Protein AF-A0A222FKK0-F1 (afdb_monomer)

Nearest PDB structures (foldseek):
  8cit-assembly3_C  TM=4.471E-01  e=4.578E+00  Homo sapiens
  5o2l-assembly1_A  TM=4.591E-01  e=3.179E+00  Sus scrofa
  4r7r-assembly1_A  TM=3.964E-01  e=4.054E+00  Clostridium perfringens ATCC 13124
  4dbq-assembly1_A  TM=4.309E-01  e=4.865E+00  Sus scrofa
  4v6s-assembly1_A7  TM=4.400E-01  e=6.204E+00  Escherichia coli

Organism: NCBI:txid1249553

Structure (mmCIF, N/CA/C/O backbone):
data_AF-A0A222FKK0-F1
#
_entry.id   AF-A0A222FKK0-F1
#
loop_
_atom_site.group_PDB
_atom_site.id
_atom_site.type_symbol
_atom_site.label_atom_id
_atom_site.label_alt_id
_atom_site.label_comp_id
_atom_site.label_asym_id
_atom_site.label_entity_id
_atom_site.label_seq_id
_atom_site.pdbx_PDB_ins_code
_atom_site.Cartn_x
_atom_site.Cartn_y
_atom_site.Cartn_z
_atom_site.occupancy
_atom_site.B_iso_or_equiv
_atom_site.auth_seq_id
_atom_site.auth_comp_id
_atom_site.auth_asym_id
_atom_site.auth_atom_id
_atom_site.pdbx_PDB_model_num
ATOM 1 N N . MET A 1 1 ? 21.912 14.458 -66.010 1.00 54.28 1 MET A N 1
ATOM 2 C CA . MET A 1 1 ? 22.369 14.590 -64.604 1.00 54.28 1 MET A CA 1
ATOM 3 C C . MET A 1 1 ? 21.255 14.393 -63.569 1.00 54.28 1 MET A C 1
ATOM 5 O O . MET A 1 1 ? 21.477 13.627 -62.644 1.00 54.28 1 MET A O 1
ATOM 9 N N . LEU A 1 2 ? 20.056 14.968 -63.740 1.00 58.78 2 LEU A N 1
ATOM 10 C CA . LEU A 1 2 ? 18.930 14.908 -62.781 1.00 58.78 2 LEU A CA 1
ATOM 11 C C . LEU A 1 2 ? 18.517 13.490 -62.305 1.00 58.78 2 LEU A C 1
ATOM 13 O O . LEU A 1 2 ? 18.190 13.293 -61.139 1.00 58.78 2 LEU A O 1
ATOM 17 N N . ARG A 1 3 ? 18.605 12.477 -63.181 1.00 66.12 3 ARG A N 1
ATOM 18 C CA . ARG A 1 3 ? 18.224 11.081 -62.879 1.00 66.12 3 ARG A CA 1
ATOM 19 C C . ARG A 1 3 ? 19.095 10.409 -61.805 1.00 66.12 3 ARG A C 1
ATOM 21 O O . ARG A 1 3 ? 18.596 9.586 -61.049 1.00 66.12 3 ARG A O 1
ATOM 28 N N . HIS A 1 4 ? 20.376 10.771 -61.722 1.00 67.00 4 HIS A N 1
ATOM 29 C CA . HIS A 1 4 ? 21.308 10.186 -60.749 1.00 67.00 4 HIS A CA 1
ATOM 30 C C . HIS A 1 4 ? 21.121 10.797 -59.352 1.00 67.00 4 HIS A C 1
ATOM 32 O O . HIS A 1 4 ? 21.243 10.100 -58.352 1.00 67.00 4 HIS A O 1
ATOM 38 N N . TRP A 1 5 ? 20.725 12.070 -59.285 1.00 66.56 5 TRP A N 1
ATOM 39 C CA . TRP A 1 5 ? 20.422 12.759 -58.028 1.00 66.56 5 TRP A CA 1
ATOM 40 C C . TRP A 1 5 ? 19.165 12.211 -57.345 1.00 66.56 5 TRP A C 1
ATOM 42 O O . TRP A 1 5 ? 19.167 12.001 -56.134 1.00 66.56 5 TRP A O 1
ATOM 52 N N . LEU A 1 6 ? 18.123 11.899 -58.123 1.00 70.81 6 LEU A N 1
ATOM 53 C CA . LEU A 1 6 ? 16.903 11.271 -57.605 1.00 70.81 6 LEU A CA 1
ATOM 54 C C . LEU A 1 6 ? 17.165 9.859 -57.064 1.00 70.81 6 LEU A C 1
ATOM 56 O O . LEU A 1 6 ? 16.634 9.497 -56.017 1.00 70.81 6 LEU A O 1
ATOM 60 N N . ALA A 1 7 ? 18.027 9.086 -57.732 1.00 75.75 7 ALA A N 1
ATOM 61 C CA . ALA A 1 7 ? 18.423 7.761 -57.262 1.00 75.75 7 ALA A CA 1
ATOM 62 C C . ALA A 1 7 ? 19.200 7.830 -55.933 1.00 75.75 7 ALA A C 1
ATOM 64 O O . ALA A 1 7 ? 18.913 7.060 -55.020 1.00 75.75 7 ALA A O 1
ATOM 65 N N . CYS A 1 8 ? 20.122 8.789 -55.781 1.00 75.50 8 CYS A N 1
ATOM 66 C CA . CYS A 1 8 ? 20.851 8.991 -54.525 1.00 75.50 8 CYS A CA 1
ATOM 67 C C . CYS A 1 8 ? 19.936 9.435 -53.373 1.00 75.50 8 CYS A C 1
ATOM 69 O O . CYS A 1 8 ? 20.086 8.945 -52.255 1.00 75.50 8 CYS A O 1
ATOM 71 N N . LEU A 1 9 ? 18.968 10.319 -53.637 1.00 74.69 9 LEU A N 1
ATOM 72 C CA . LEU A 1 9 ? 17.990 10.757 -52.634 1.00 74.69 9 LEU A CA 1
ATOM 73 C C . LEU A 1 9 ? 17.074 9.613 -52.181 1.00 74.69 9 LEU A C 1
ATOM 75 O O . LEU A 1 9 ? 16.828 9.469 -50.985 1.00 74.69 9 LEU A O 1
ATOM 79 N N . LEU A 1 10 ? 16.621 8.766 -53.109 1.00 74.94 10 LEU A N 1
ATOM 80 C CA . LEU A 1 10 ? 15.817 7.583 -52.786 1.00 74.94 10 LEU A CA 1
ATOM 81 C C . LEU A 1 10 ? 16.606 6.556 -51.965 1.00 74.94 10 LEU A C 1
ATOM 83 O O . LEU A 1 10 ? 16.072 5.998 -51.005 1.00 74.94 10 LEU A O 1
ATOM 87 N N . LEU A 1 11 ? 17.885 6.348 -52.286 1.00 77.44 11 LEU A N 1
ATOM 88 C CA . LEU A 1 11 ? 18.757 5.459 -51.516 1.00 77.44 11 LEU A CA 1
ATOM 89 C C . LEU A 1 11 ? 19.001 5.991 -50.100 1.00 77.44 11 LEU A C 1
ATOM 91 O O . LEU A 1 11 ? 18.850 5.235 -49.141 1.00 77.44 11 LEU A O 1
ATOM 95 N N . LEU A 1 12 ? 19.274 7.289 -49.944 1.00 76.56 12 LEU A N 1
ATOM 96 C CA . LEU A 1 12 ? 19.401 7.924 -48.628 1.00 76.56 12 LEU A CA 1
ATOM 97 C C . LEU A 1 12 ? 18.109 7.818 -47.810 1.00 76.56 12 LEU A C 1
ATOM 99 O O . LEU A 1 12 ? 18.156 7.449 -46.638 1.00 76.56 12 LEU A O 1
ATOM 103 N N . PHE A 1 13 ? 16.954 8.066 -48.428 1.00 77.06 13 PHE A N 1
ATOM 104 C CA . PHE A 1 13 ? 15.659 7.953 -47.760 1.00 77.06 13 PHE A CA 1
ATOM 105 C C . PHE A 1 13 ? 15.373 6.516 -47.303 1.00 77.06 13 PHE A C 1
ATOM 107 O O . PHE A 1 13 ? 14.974 6.300 -46.160 1.00 77.06 13 PHE A O 1
ATOM 114 N N . SER A 1 14 ? 15.657 5.522 -48.153 1.00 70.81 14 SER A N 1
ATOM 115 C CA . SER A 1 14 ? 15.511 4.103 -47.804 1.00 70.81 14 SER A CA 1
ATOM 116 C C . SER A 1 14 ? 16.453 3.672 -46.673 1.00 70.81 14 SER A C 1
ATOM 118 O O . SER A 1 14 ? 16.031 2.958 -45.764 1.00 70.81 14 SER A O 1
ATOM 120 N N . ALA A 1 15 ? 17.696 4.164 -46.657 1.00 73.19 15 ALA A N 1
ATOM 121 C CA . ALA A 1 15 ? 18.661 3.878 -45.598 1.00 73.19 15 ALA A CA 1
ATOM 122 C C . ALA A 1 15 ? 18.229 4.472 -44.246 1.00 73.19 15 ALA A C 1
ATOM 124 O O . ALA A 1 15 ? 18.342 3.804 -43.218 1.00 73.19 15 ALA A O 1
ATOM 125 N N . VAL A 1 16 ? 17.673 5.690 -44.245 1.00 70.88 16 VAL A N 1
ATOM 126 C CA . VAL A 1 16 ? 17.113 6.330 -43.043 1.00 70.88 16 VAL A CA 1
ATOM 127 C C . VAL A 1 16 ? 15.883 5.572 -42.537 1.00 70.88 16 VAL A C 1
ATOM 129 O O . VAL A 1 16 ? 15.788 5.311 -41.340 1.00 70.88 16 VAL A O 1
ATOM 132 N N . LEU A 1 17 ? 14.985 5.146 -43.430 1.00 70.25 17 LEU A N 1
ATOM 133 C CA . LEU A 1 17 ? 13.803 4.349 -43.078 1.00 70.25 17 LEU A CA 1
ATOM 134 C C . LEU A 1 17 ? 14.173 2.996 -42.459 1.00 70.25 17 LEU A C 1
ATOM 136 O O . LEU A 1 17 ? 13.598 2.604 -41.446 1.00 70.25 17 LEU A O 1
ATOM 140 N N . VAL A 1 18 ? 15.168 2.303 -43.017 1.00 70.00 18 VAL A N 1
ATOM 141 C CA . VAL A 1 18 ? 15.660 1.023 -42.482 1.00 70.00 18 VAL A CA 1
ATOM 142 C C . VAL A 1 18 ? 16.373 1.216 -41.139 1.00 70.00 18 VAL A C 1
ATOM 144 O O . VAL A 1 18 ? 16.196 0.405 -40.228 1.00 70.00 18 VAL A O 1
ATOM 147 N N . ALA A 1 19 ? 17.143 2.297 -40.976 1.00 66.62 19 ALA A N 1
ATOM 148 C CA . ALA A 1 19 ? 17.777 2.637 -39.702 1.00 66.62 19 ALA A CA 1
ATOM 149 C C . ALA A 1 19 ? 16.742 2.949 -38.604 1.00 66.62 19 ALA A C 1
ATOM 151 O O . ALA A 1 19 ? 16.880 2.468 -37.479 1.00 66.62 19 ALA A O 1
ATOM 152 N N . TRP A 1 20 ? 15.668 3.668 -38.945 1.00 65.44 20 TRP A N 1
ATOM 153 C CA . TRP A 1 20 ? 14.533 3.926 -38.053 1.00 65.44 20 TRP A CA 1
ATOM 154 C C . TRP A 1 20 ? 13.762 2.649 -37.701 1.00 65.44 20 TRP A C 1
ATOM 156 O O . TRP A 1 20 ? 13.398 2.439 -36.542 1.00 65.44 20 TRP A O 1
ATOM 166 N N . TRP A 1 21 ? 13.572 1.744 -38.664 1.00 64.81 21 TRP A N 1
ATOM 167 C CA . TRP A 1 21 ? 12.874 0.476 -38.437 1.00 64.81 21 TRP A CA 1
ATOM 168 C C . TRP A 1 21 ? 13.630 -0.443 -37.470 1.00 64.81 21 TRP A C 1
ATOM 170 O O . TRP A 1 21 ? 13.007 -1.163 -36.696 1.00 64.81 21 TRP A O 1
ATOM 180 N N . LYS A 1 22 ? 14.967 -0.375 -37.425 1.00 63.84 22 LYS A N 1
ATOM 181 C CA . LYS A 1 22 ? 15.764 -1.113 -36.428 1.00 63.84 22 LYS A CA 1
ATOM 182 C C . LYS A 1 22 ? 15.617 -0.572 -35.000 1.00 63.84 22 LYS A C 1
ATOM 184 O O . LYS A 1 22 ? 15.834 -1.321 -34.053 1.00 63.84 22 LYS A O 1
ATOM 189 N N . GLN A 1 23 ? 15.229 0.693 -34.831 1.00 63.19 23 GLN A N 1
ATOM 190 C CA . GLN A 1 23 ? 15.058 1.336 -33.519 1.00 63.19 23 GLN A CA 1
ATOM 191 C C . GLN A 1 23 ? 13.617 1.250 -32.991 1.00 63.19 23 GLN A C 1
ATOM 193 O O . GLN A 1 23 ? 13.404 1.204 -31.778 1.00 63.19 23 GLN A O 1
ATOM 198 N N . ALA A 1 24 ? 12.629 1.151 -33.886 1.00 61.88 24 ALA A N 1
ATOM 199 C CA . ALA A 1 24 ? 11.220 0.954 -33.544 1.00 61.88 24 ALA A CA 1
ATOM 200 C C . ALA A 1 24 ? 10.938 -0.240 -32.594 1.00 61.88 24 ALA A C 1
ATOM 202 O O . ALA A 1 24 ? 10.203 -0.045 -31.622 1.00 61.88 24 ALA A O 1
ATOM 203 N N . PRO A 1 25 ? 11.521 -1.449 -32.773 1.00 62.91 25 PRO A N 1
ATOM 204 C CA . PRO A 1 25 ? 11.275 -2.567 -31.860 1.00 62.91 25 PRO 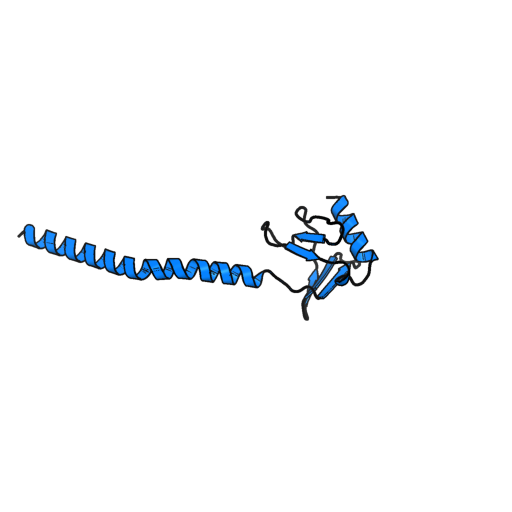A CA 1
ATOM 205 C C . PRO A 1 25 ? 11.911 -2.359 -30.480 1.00 62.91 25 PRO A C 1
ATOM 207 O O . PRO A 1 25 ? 11.396 -2.878 -29.495 1.00 62.91 25 PRO A O 1
ATOM 210 N N . VAL A 1 26 ? 12.988 -1.571 -30.375 1.00 63.12 26 VAL A N 1
ATOM 211 C CA . VAL A 1 26 ? 13.658 -1.295 -29.092 1.00 63.12 26 VAL A CA 1
ATOM 212 C C . VAL A 1 26 ? 12.789 -0.396 -28.212 1.00 63.12 26 VAL A C 1
ATOM 214 O O . VAL A 1 26 ? 12.626 -0.673 -27.026 1.00 63.12 26 VAL A O 1
ATOM 217 N N . LEU A 1 27 ? 12.162 0.634 -28.790 1.00 61.44 27 LEU A N 1
ATOM 218 C CA . LEU A 1 27 ? 11.222 1.501 -28.068 1.00 61.44 27 LEU A CA 1
ATOM 219 C C . LEU A 1 27 ? 9.923 0.765 -27.699 1.00 61.44 27 LEU A C 1
ATOM 221 O O . LEU A 1 27 ? 9.421 0.930 -26.586 1.00 61.44 27 LEU A O 1
ATOM 225 N N . LEU A 1 28 ? 9.419 -0.094 -28.593 1.00 64.38 28 LEU A N 1
ATOM 226 C CA . LEU A 1 28 ? 8.241 -0.9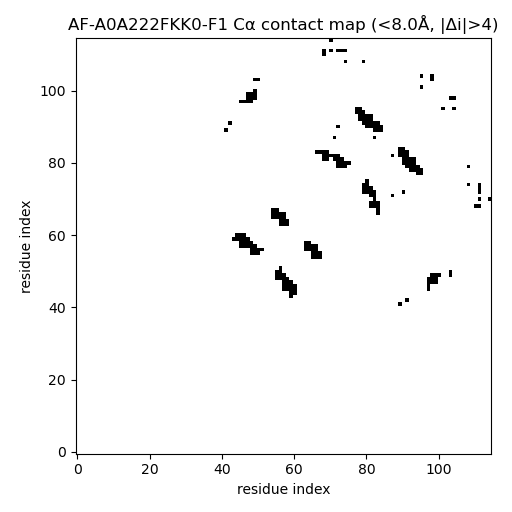32 -28.337 1.00 64.38 28 LEU A CA 1
ATOM 227 C C . LEU A 1 28 ? 8.472 -1.984 -27.243 1.00 64.38 28 LEU A C 1
ATOM 229 O O . LEU A 1 28 ? 7.531 -2.304 -26.526 1.00 64.38 28 LEU A O 1
ATOM 233 N N . LEU A 1 29 ? 9.698 -2.495 -27.082 1.00 64.12 29 LEU A N 1
ATOM 234 C CA . LEU A 1 29 ? 10.067 -3.421 -26.002 1.00 64.12 29 LEU A CA 1
ATOM 235 C C . LEU A 1 29 ? 10.440 -2.705 -24.697 1.00 64.12 29 LEU A C 1
ATOM 237 O O . LEU A 1 29 ? 10.217 -3.247 -23.617 1.00 64.12 29 LEU A O 1
ATOM 241 N N . ALA A 1 30 ? 10.956 -1.476 -24.760 1.00 66.50 30 ALA A N 1
ATOM 242 C CA . ALA A 1 30 ? 11.273 -0.697 -23.564 1.00 66.50 30 ALA A CA 1
ATOM 243 C C . ALA A 1 30 ? 10.010 -0.283 -22.789 1.00 66.50 30 ALA A C 1
ATOM 245 O O . ALA A 1 30 ? 10.005 -0.311 -21.558 1.00 66.50 30 ALA A O 1
ATOM 246 N N . LEU A 1 31 ? 8.922 0.052 -23.489 1.00 71.12 31 LEU A N 1
ATOM 247 C CA . LEU A 1 31 ? 7.659 0.466 -22.871 1.00 71.12 31 LEU A CA 1
ATOM 248 C C . LEU A 1 31 ? 7.050 -0.593 -21.920 1.00 71.12 31 LEU A C 1
ATOM 250 O O . LEU A 1 31 ? 6.772 -0.243 -20.770 1.00 71.12 31 LEU A O 1
ATOM 254 N N . PRO A 1 32 ? 6.864 -1.874 -22.313 1.00 71.94 32 PRO A N 1
ATOM 255 C CA . PRO A 1 32 ? 6.330 -2.898 -21.419 1.00 71.94 32 PRO A CA 1
ATOM 256 C C . PRO A 1 32 ? 7.282 -3.215 -20.264 1.00 71.94 32 PRO A C 1
ATOM 258 O O . PRO A 1 32 ? 6.809 -3.500 -19.170 1.00 71.94 32 PRO A O 1
ATOM 261 N N . VAL A 1 33 ? 8.602 -3.109 -20.457 1.00 72.62 33 VAL A N 1
ATOM 262 C CA . VAL A 1 33 ? 9.583 -3.311 -19.377 1.00 72.62 33 VAL A CA 1
ATOM 263 C C . VAL A 1 33 ? 9.494 -2.190 -18.343 1.00 72.62 33 VAL A C 1
ATOM 265 O O . VAL A 1 33 ? 9.454 -2.465 -17.146 1.00 72.62 33 VAL A O 1
ATOM 268 N N . VAL A 1 34 ? 9.392 -0.929 -18.772 1.00 74.31 34 VAL A N 1
ATOM 269 C CA . VAL A 1 34 ? 9.199 0.209 -17.859 1.00 74.31 34 VAL A CA 1
ATOM 270 C C . VAL A 1 34 ? 7.849 0.110 -17.145 1.00 74.31 34 VAL A C 1
ATOM 272 O O . VAL A 1 34 ? 7.796 0.282 -15.930 1.00 74.31 34 VAL A O 1
ATOM 275 N N . LEU A 1 35 ? 6.773 -0.243 -17.856 1.00 70.56 35 LEU A N 1
ATOM 276 C CA . LEU A 1 35 ? 5.455 -0.481 -17.255 1.00 70.56 35 LEU A CA 1
ATOM 277 C C . LEU A 1 35 ? 5.487 -1.622 -16.228 1.00 70.56 35 LEU A C 1
ATOM 279 O O . LEU A 1 35 ? 4.950 -1.460 -15.132 1.00 70.56 35 LEU A O 1
ATOM 283 N N . ALA A 1 36 ? 6.159 -2.733 -16.538 1.00 68.81 36 ALA A N 1
ATOM 284 C CA . ALA A 1 36 ? 6.329 -3.857 -15.622 1.00 68.81 36 ALA A CA 1
ATOM 285 C C . ALA A 1 36 ? 7.137 -3.457 -14.376 1.00 68.81 36 ALA A C 1
ATOM 287 O O . ALA A 1 36 ? 6.727 -3.759 -13.257 1.00 68.81 36 ALA A O 1
ATOM 288 N N . LEU A 1 37 ? 8.232 -2.708 -14.542 1.00 65.25 37 LEU A N 1
ATOM 289 C CA . LEU A 1 37 ? 9.040 -2.189 -13.431 1.00 65.25 37 LEU A CA 1
ATOM 290 C C . LEU A 1 37 ? 8.280 -1.167 -12.568 1.00 65.25 37 LEU A C 1
ATOM 292 O O . LEU A 1 37 ? 8.471 -1.112 -11.352 1.00 65.25 37 LEU A O 1
ATOM 296 N N . CYS A 1 38 ? 7.403 -0.362 -13.168 1.00 65.50 38 CYS A N 1
ATOM 297 C CA . CYS A 1 38 ? 6.516 0.538 -12.433 1.00 65.50 38 CYS A CA 1
ATOM 298 C C . CYS A 1 38 ? 5.445 -0.227 -11.639 1.00 65.50 38 CYS A C 1
ATOM 300 O O . CYS A 1 38 ? 5.094 0.202 -10.540 1.00 65.50 38 CYS A O 1
ATOM 302 N N . PHE A 1 39 ? 4.954 -1.356 -12.160 1.00 63.16 39 PHE A N 1
ATOM 303 C CA . PHE A 1 39 ? 3.961 -2.190 -11.480 1.00 63.16 39 PHE A CA 1
ATOM 304 C C . PHE A 1 39 ? 4.548 -2.974 -10.299 1.00 63.16 39 PHE A C 1
ATOM 306 O O . PHE A 1 39 ? 3.916 -3.051 -9.247 1.00 63.16 39 PHE A O 1
ATOM 313 N N . THR A 1 40 ? 5.771 -3.501 -10.420 1.00 59.50 40 THR A N 1
ATOM 314 C CA . THR A 1 40 ? 6.394 -4.308 -9.352 1.00 59.50 40 THR A CA 1
ATOM 315 C C . THR A 1 40 ? 6.802 -3.490 -8.128 1.00 59.50 40 THR A C 1
ATOM 317 O O . THR A 1 40 ? 6.834 -4.015 -7.020 1.00 59.50 40 THR A O 1
ATOM 320 N N . ARG A 1 41 ? 7.053 -2.184 -8.278 1.00 56.00 41 ARG A N 1
ATOM 321 C CA . ARG A 1 41 ? 7.412 -1.295 -7.155 1.00 56.00 41 ARG A CA 1
ATOM 322 C C . ARG A 1 41 ? 6.224 -0.826 -6.303 1.00 56.00 41 ARG A C 1
ATOM 324 O O . ARG A 1 41 ? 6.430 -0.101 -5.333 1.00 56.00 41 ARG A O 1
ATOM 331 N N . GLY A 1 42 ? 4.990 -1.189 -6.660 1.00 57.66 42 GLY A N 1
ATOM 332 C CA . GLY A 1 42 ? 3.781 -0.664 -6.016 1.00 57.66 42 GLY A CA 1
ATOM 333 C C . GLY A 1 42 ? 3.375 -1.353 -4.710 1.00 57.66 42 GLY A C 1
ATOM 334 O O . GLY A 1 42 ? 2.721 -0.729 -3.877 1.00 57.66 42 GLY A O 1
ATOM 335 N N . GLN A 1 43 ? 3.753 -2.614 -4.501 1.00 60.62 43 GLN A N 1
ATOM 336 C CA . GLN A 1 43 ? 3.295 -3.379 -3.340 1.00 60.62 43 GLN A CA 1
ATOM 337 C C . GLN A 1 43 ? 4.308 -3.289 -2.200 1.00 60.62 43 GLN A C 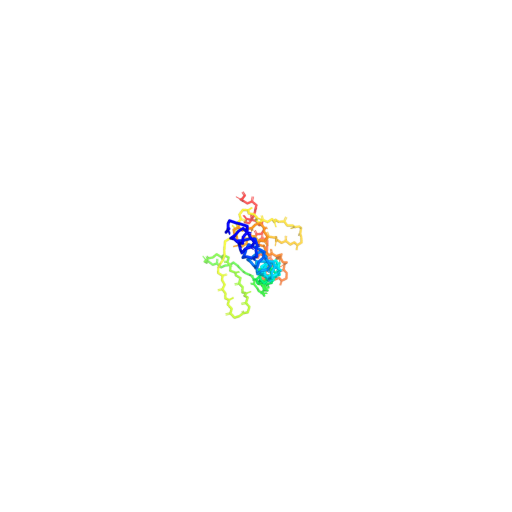1
ATOM 339 O O . GLN A 1 43 ? 5.204 -4.115 -2.062 1.00 60.62 43 GLN A O 1
ATOM 344 N N . LEU A 1 44 ? 4.163 -2.252 -1.375 1.00 69.44 44 LEU A N 1
ATOM 345 C CA . LEU A 1 44 ? 4.785 -2.241 -0.054 1.00 69.44 44 LEU A CA 1
ATOM 346 C C . LEU A 1 44 ? 4.107 -3.325 0.785 1.00 69.44 44 LEU A C 1
ATOM 348 O O . LEU A 1 44 ? 2.894 -3.270 0.990 1.00 69.44 44 LEU A O 1
ATOM 352 N N . ASN A 1 45 ? 4.881 -4.316 1.225 1.00 77.25 45 ASN A N 1
ATOM 353 C CA . ASN A 1 45 ? 4.387 -5.338 2.134 1.00 77.25 45 ASN A CA 1
ATOM 354 C C . ASN A 1 45 ? 4.243 -4.704 3.519 1.00 77.25 45 ASN A C 1
ATOM 356 O O . ASN A 1 45 ? 5.242 -4.359 4.148 1.00 77.25 45 ASN A O 1
ATOM 360 N N . ILE A 1 46 ? 3.004 -4.456 3.935 1.00 83.69 46 ILE A N 1
ATOM 361 C CA . ILE A 1 46 ? 2.733 -3.843 5.231 1.00 83.69 46 ILE A CA 1
ATOM 362 C C . ILE A 1 46 ? 2.700 -4.944 6.278 1.00 83.69 46 ILE A C 1
ATOM 364 O O . ILE A 1 46 ? 1.863 -5.846 6.213 1.00 83.69 46 ILE A O 1
ATOM 368 N N . GLU A 1 47 ? 3.614 -4.834 7.231 1.00 87.38 47 GLU A N 1
ATOM 369 C CA . GLU A 1 47 ? 3.768 -5.782 8.330 1.00 87.38 47 GLU A CA 1
ATOM 370 C C . GLU A 1 47 ? 2.838 -5.430 9.486 1.00 87.38 47 GLU A C 1
ATOM 372 O O . GLU A 1 47 ? 2.173 -6.309 10.029 1.00 87.38 47 GLU A O 1
ATOM 377 N N . SER A 1 48 ? 2.757 -4.143 9.837 1.00 88.44 48 SER A N 1
ATOM 378 C CA . SER A 1 48 ? 1.905 -3.674 10.926 1.00 88.44 48 SER A CA 1
ATOM 379 C C . SER A 1 48 ? 1.309 -2.290 10.656 1.00 88.44 48 SER A C 1
ATOM 381 O O . SER A 1 48 ? 1.897 -1.448 9.969 1.00 88.44 48 SER A O 1
ATOM 383 N N . LEU A 1 49 ? 0.113 -2.064 11.194 1.00 91.06 49 LEU A N 1
ATOM 384 C CA . LEU A 1 49 ? -0.617 -0.800 11.172 1.00 91.06 49 LEU A CA 1
ATOM 385 C C . LEU A 1 49 ? -1.147 -0.461 12.561 1.00 91.06 49 LEU A C 1
ATOM 387 O O . LEU A 1 49 ? -1.613 -1.341 13.288 1.00 91.06 49 LEU A O 1
ATOM 391 N N . GLY A 1 50 ? -1.157 0.832 12.870 1.00 91.00 50 GLY A N 1
ATOM 392 C CA . GLY A 1 50 ? -1.734 1.357 14.099 1.00 91.00 50 GLY A CA 1
ATOM 393 C C . GLY A 1 50 ? -2.133 2.824 13.974 1.00 91.00 50 GLY A C 1
ATOM 394 O O . GLY A 1 50 ? -1.842 3.497 12.976 1.00 91.00 50 GLY A O 1
ATOM 395 N N . CYS A 1 51 ? -2.815 3.314 15.004 1.00 89.44 51 CYS A N 1
ATOM 396 C CA . CYS A 1 51 ? -3.125 4.724 15.183 1.00 89.44 51 CYS A CA 1
ATOM 397 C C . CYS A 1 51 ? -2.521 5.199 16.506 1.00 89.44 51 CYS A C 1
ATOM 399 O O . CYS A 1 51 ? -2.751 4.595 17.549 1.00 89.44 51 CYS A O 1
ATOM 401 N N . ASP A 1 52 ? -1.761 6.289 16.480 1.00 89.00 52 ASP A N 1
ATOM 402 C CA . ASP A 1 52 ? -1.245 6.942 17.684 1.00 89.00 52 ASP A CA 1
ATOM 403 C C . ASP A 1 52 ? -1.722 8.405 17.760 1.00 89.00 52 ASP A C 1
ATOM 405 O O . ASP A 1 52 ? -2.550 8.857 16.964 1.00 89.00 52 ASP A O 1
ATOM 409 N N . GLN A 1 53 ? -1.201 9.172 18.723 1.00 87.56 53 GLN A N 1
ATOM 410 C CA . GLN A 1 53 ? -1.531 10.596 18.882 1.00 87.56 53 GLN A CA 1
ATOM 411 C C . GLN A 1 53 ? -1.123 11.462 17.675 1.00 87.56 53 GLN A C 1
ATOM 413 O O . GLN A 1 53 ? -1.607 12.584 17.536 1.00 87.56 53 GLN A O 1
ATOM 418 N N . ARG A 1 54 ? -0.229 10.974 16.807 1.00 85.44 54 ARG A N 1
ATOM 419 C CA . ARG A 1 54 ? 0.232 11.662 15.591 1.00 85.44 54 ARG A CA 1
ATOM 420 C C . ARG A 1 54 ? -0.597 11.272 14.365 1.00 85.44 54 ARG A C 1
ATOM 422 O O . ARG A 1 54 ? -0.465 11.911 13.320 1.00 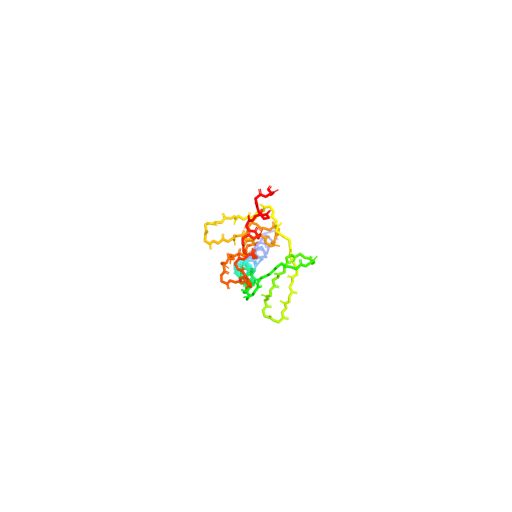85.44 54 ARG A O 1
ATOM 429 N N . GLY A 1 55 ? -1.461 10.268 14.494 1.00 88.69 55 GLY A N 1
ATOM 430 C CA . GLY A 1 55 ? -2.381 9.803 13.466 1.00 88.69 55 GLY A CA 1
ATOM 431 C C . GLY A 1 55 ? -2.097 8.368 13.035 1.00 88.69 55 GLY A C 1
ATOM 432 O O . GLY A 1 55 ? -1.623 7.537 13.807 1.00 88.69 55 GLY A O 1
ATOM 433 N N . TRP A 1 56 ? -2.425 8.064 11.782 1.00 91.38 56 TRP A N 1
ATOM 434 C CA . TRP A 1 56 ? -2.251 6.727 11.225 1.00 91.38 56 TRP A CA 1
ATOM 435 C C . TRP A 1 56 ? -0.813 6.492 10.782 1.00 91.38 56 TRP A C 1
ATOM 437 O O . TRP A 1 56 ? -0.208 7.337 10.114 1.00 91.38 56 TRP A O 1
ATOM 447 N N . TRP A 1 57 ? -0.286 5.314 11.098 1.00 92.12 57 TRP A N 1
ATOM 448 C CA . TRP A 1 57 ? 1.039 4.894 10.673 1.00 92.12 57 TRP A CA 1
ATOM 449 C C . TRP A 1 57 ? 1.043 3.433 10.215 1.00 92.12 57 TRP A C 1
ATOM 451 O O . TRP A 1 57 ? 0.202 2.623 10.606 1.00 92.12 57 TRP A O 1
ATOM 461 N N . CYS A 1 58 ? 1.980 3.109 9.329 1.00 90.94 58 CYS A N 1
ATOM 462 C CA . CYS A 1 58 ? 2.244 1.754 8.867 1.00 90.94 58 CYS A CA 1
ATOM 463 C C . CYS A 1 58 ? 3.741 1.446 8.917 1.00 90.94 58 CYS A C 1
ATOM 465 O O . CYS A 1 58 ? 4.580 2.324 8.687 1.00 90.94 58 CYS A O 1
ATOM 467 N N . GLN A 1 59 ? 4.063 0.190 9.200 1.00 90.50 59 GLN A N 1
ATOM 468 C CA . GLN A 1 59 ? 5.413 -0.352 9.165 1.00 90.50 59 GLN A CA 1
ATOM 469 C C . GLN A 1 59 ? 5.587 -1.246 7.936 1.00 90.50 59 GLN A C 1
ATOM 471 O O . GLN A 1 59 ? 4.744 -2.095 7.638 1.00 90.50 59 GLN A O 1
ATOM 476 N N . TYR A 1 60 ? 6.688 -1.043 7.220 1.00 87.06 60 TYR A N 1
ATOM 477 C CA . TYR A 1 60 ? 7.112 -1.871 6.095 1.00 87.06 60 TYR A CA 1
ATOM 478 C C . TYR A 1 60 ? 8.623 -2.110 6.223 1.00 87.06 60 TYR A C 1
ATOM 480 O O . TYR A 1 60 ? 9.424 -1.177 6.086 1.00 87.06 60 TYR A O 1
ATOM 488 N N . GLY A 1 61 ? 9.019 -3.346 6.537 1.00 85.88 61 GLY A N 1
ATOM 489 C CA . GLY A 1 61 ? 10.375 -3.654 6.988 1.00 85.88 61 GLY A CA 1
ATOM 490 C C . GLY A 1 61 ? 10.799 -2.767 8.164 1.00 85.88 61 GLY A C 1
ATOM 491 O O . GLY A 1 61 ? 10.035 -2.514 9.096 1.00 85.88 61 GLY A O 1
ATOM 492 N N . ASP A 1 62 ? 11.997 -2.191 8.068 1.00 86.44 62 ASP A N 1
ATOM 493 C CA . ASP A 1 62 ? 12.581 -1.349 9.125 1.00 86.44 62 ASP A CA 1
ATOM 494 C C . ASP A 1 62 ? 12.078 0.105 9.129 1.00 86.44 62 ASP A C 1
ATOM 496 O O . ASP A 1 62 ? 12.639 0.971 9.804 1.00 86.44 62 ASP A O 1
ATOM 500 N N . LYS A 1 63 ? 11.063 0.429 8.319 1.00 88.06 63 LYS A N 1
ATOM 501 C CA . LYS A 1 63 ? 10.589 1.805 8.150 1.00 88.06 63 LYS A CA 1
ATOM 502 C C . LYS A 1 63 ? 9.152 1.956 8.608 1.00 88.06 63 LYS A C 1
ATOM 504 O O . LYS A 1 63 ? 8.255 1.263 8.136 1.00 88.06 63 LYS A O 1
ATOM 509 N N . THR A 1 64 ? 8.930 2.985 9.414 1.00 90.56 64 THR A N 1
ATOM 510 C CA . THR A 1 64 ? 7.595 3.470 9.765 1.00 90.56 64 THR A CA 1
ATOM 511 C C . THR A 1 64 ? 7.263 4.699 8.931 1.00 90.56 64 THR A C 1
ATOM 513 O O . THR A 1 64 ? 8.083 5.609 8.779 1.00 90.56 64 THR A O 1
ATOM 516 N N . ARG A 1 65 ? 6.057 4.746 8.366 1.00 88.31 65 ARG A N 1
ATOM 517 C CA . ARG A 1 65 ? 5.524 5.928 7.682 1.00 88.31 65 ARG A CA 1
ATOM 518 C C . ARG A 1 65 ? 4.166 6.294 8.240 1.00 88.31 65 ARG A C 1
ATOM 520 O O . ARG A 1 65 ? 3.298 5.440 8.373 1.00 88.31 65 ARG A O 1
ATOM 527 N N . SER A 1 66 ? 3.971 7.583 8.488 1.00 89.19 66 SER A N 1
ATOM 528 C CA . SER A 1 66 ? 2.639 8.128 8.700 1.00 89.19 66 SER A CA 1
ATOM 529 C C . SER A 1 66 ? 1.892 8.220 7.371 1.00 89.19 66 SER A C 1
ATOM 531 O O . SER A 1 66 ? 2.481 8.452 6.309 1.00 89.19 66 SER A O 1
ATOM 533 N N . PHE A 1 67 ? 0.581 8.032 7.422 1.00 86.12 67 PHE A N 1
ATOM 534 C CA . PHE A 1 67 ? -0.298 8.238 6.283 1.00 86.12 67 PHE A CA 1
ATOM 535 C C . PHE A 1 67 ? -1.626 8.831 6.746 1.00 86.12 67 PHE A C 1
ATOM 537 O O . PHE A 1 67 ? -1.935 8.885 7.932 1.00 86.12 67 PHE A O 1
ATOM 54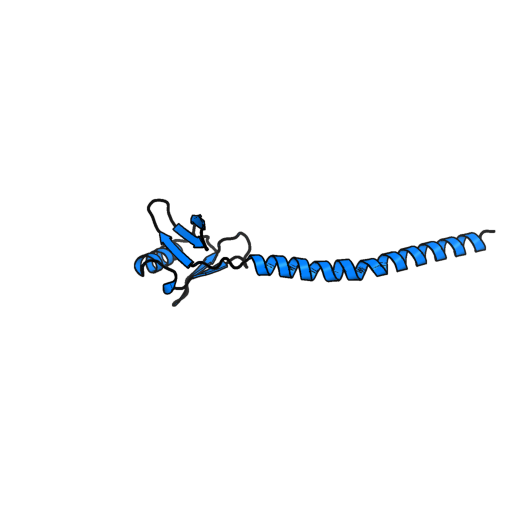4 N N . GLN A 1 68 ? -2.419 9.299 5.790 1.00 86.75 68 GLN A N 1
ATOM 545 C CA . GLN A 1 68 ? -3.783 9.747 6.040 1.00 86.75 68 GLN A CA 1
ATOM 546 C C . GLN A 1 68 ? -4.723 9.018 5.079 1.00 86.75 68 GLN A C 1
ATOM 548 O O . GLN A 1 68 ? -4.407 8.939 3.885 1.00 86.75 68 GLN A O 1
ATOM 553 N N . PRO A 1 69 ? -5.855 8.476 5.566 1.00 84.50 69 PRO A N 1
ATOM 554 C CA . PRO A 1 69 ? -6.862 7.870 4.707 1.00 84.50 69 PRO A CA 1
ATOM 555 C C . PRO A 1 69 ? -7.368 8.879 3.672 1.00 84.50 69 PRO A C 1
ATOM 557 O O . PRO A 1 69 ? -7.823 9.970 4.016 1.00 84.50 69 PRO A O 1
ATOM 560 N N . ARG A 1 70 ? -7.269 8.523 2.391 1.00 82.94 70 ARG A N 1
ATOM 561 C CA . ARG A 1 70 ? -7.770 9.342 1.277 1.00 82.94 70 ARG A CA 1
ATOM 562 C C . ARG A 1 70 ? -9.172 8.904 0.870 1.00 82.94 70 ARG A C 1
ATOM 564 O O . ARG A 1 70 ? -9.488 7.725 1.004 1.00 82.94 70 ARG A O 1
ATOM 571 N N . ALA A 1 71 ? -9.928 9.810 0.249 1.00 78.81 71 ALA A N 1
ATOM 572 C CA . ALA A 1 71 ? -11.310 9.584 -0.192 1.00 78.81 71 ALA A CA 1
ATOM 573 C C . ALA A 1 71 ? -11.509 8.374 -1.132 1.00 78.81 71 ALA A C 1
ATOM 575 O O . ALA A 1 71 ? -12.590 7.804 -1.175 1.00 78.81 71 ALA A O 1
ATOM 576 N N . GLY A 1 72 ? -10.485 7.932 -1.874 1.00 82.19 72 GLY A N 1
ATOM 577 C CA . GLY A 1 72 ? -10.578 6.711 -2.689 1.00 82.19 72 GLY A CA 1
ATOM 578 C C . GLY A 1 72 ? -10.422 5.405 -1.901 1.00 82.19 72 GLY A C 1
ATOM 579 O O . GLY A 1 72 ? -10.328 4.333 -2.504 1.00 82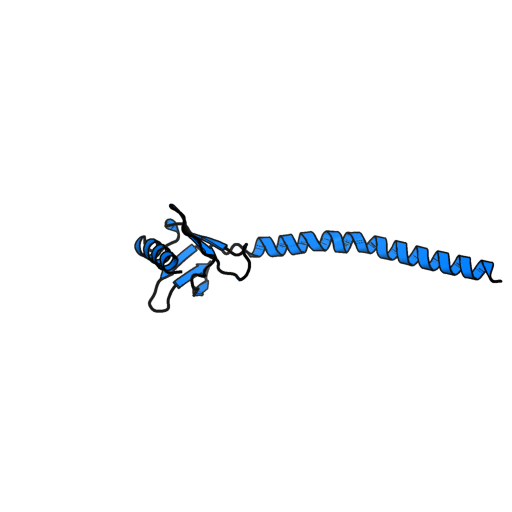.19 72 GLY A O 1
ATOM 580 N N . SER A 1 73 ? -10.349 5.476 -0.572 1.00 86.94 73 SER A N 1
ATOM 581 C CA . SER A 1 73 ? -10.292 4.306 0.299 1.00 86.94 73 SER A CA 1
ATOM 582 C C . SER A 1 73 ? -11.690 3.720 0.492 1.00 86.94 73 SER A C 1
ATOM 584 O O . SER A 1 73 ? -12.660 4.441 0.681 1.00 86.94 73 SER A O 1
ATOM 586 N N . VAL A 1 74 ? -11.805 2.395 0.450 1.00 88.25 74 VAL A N 1
ATOM 587 C CA . VAL A 1 74 ? -13.087 1.687 0.455 1.00 88.25 74 VAL A CA 1
ATOM 588 C C . VAL A 1 74 ? -13.113 0.649 1.565 1.00 88.25 74 VAL A C 1
ATOM 590 O O . VAL A 1 74 ? -12.214 -0.185 1.693 1.00 88.25 74 VAL A O 1
ATOM 593 N N . ARG A 1 75 ? -14.198 0.651 2.337 1.00 89.12 75 ARG A N 1
ATOM 594 C CA . ARG A 1 75 ? -14.492 -0.388 3.324 1.00 89.12 75 ARG A CA 1
ATOM 595 C C . ARG A 1 75 ? -15.067 -1.633 2.648 1.00 89.12 75 ARG A C 1
ATOM 597 O O . ARG A 1 75 ? -15.990 -1.548 1.839 1.00 89.12 75 ARG A O 1
ATOM 604 N N . ARG A 1 76 ? -14.591 -2.807 3.058 1.00 88.19 76 ARG A N 1
ATOM 605 C CA . ARG A 1 76 ? -15.214 -4.107 2.780 1.00 88.19 76 ARG A CA 1
ATOM 606 C C . ARG A 1 76 ? -15.576 -4.812 4.103 1.00 88.19 76 ARG A C 1
ATOM 608 O O . ARG A 1 76 ? -15.260 -4.298 5.188 1.00 88.19 76 ARG A O 1
ATOM 615 N N . PRO A 1 77 ? -16.345 -5.913 4.060 1.00 85.31 77 PRO A N 1
ATOM 616 C CA . PRO A 1 77 ? -16.736 -6.646 5.265 1.00 85.31 77 PRO A CA 1
ATOM 617 C C . PRO A 1 77 ? -15.531 -7.166 6.058 1.00 85.31 77 PRO A C 1
ATOM 619 O O . PRO A 1 77 ? -15.497 -7.008 7.276 1.00 85.31 77 PRO A O 1
ATOM 622 N N . ASP A 1 78 ? -14.544 -7.679 5.335 1.00 89.81 78 ASP A N 1
ATOM 623 C CA . ASP A 1 78 ? -13.375 -8.443 5.775 1.00 89.81 78 ASP A CA 1
ATOM 624 C C . ASP A 1 78 ? -12.040 -7.707 5.579 1.00 89.81 78 ASP A C 1
ATOM 626 O O . ASP A 1 78 ? -11.024 -8.116 6.130 1.00 89.81 78 ASP A O 1
ATOM 630 N N . MET A 1 79 ? -12.035 -6.608 4.822 1.00 90.69 79 MET A N 1
ATOM 631 C CA . MET A 1 79 ? -10.827 -5.841 4.516 1.00 90.69 79 MET A CA 1
ATOM 632 C C . MET A 1 79 ? -11.098 -4.340 4.375 1.00 90.69 79 MET A C 1
ATOM 634 O O . MET A 1 79 ? -12.239 -3.876 4.272 1.00 90.69 79 MET A O 1
ATOM 638 N N . VAL A 1 80 ? -10.022 -3.563 4.326 1.00 90.62 80 VAL A N 1
ATOM 639 C CA . VAL A 1 80 ? -10.027 -2.143 3.976 1.00 90.62 80 VAL A CA 1
ATOM 640 C C . VAL A 1 80 ? -9.103 -1.937 2.782 1.00 90.62 80 VAL A C 1
ATOM 642 O O . VAL A 1 80 ? -7.919 -2.254 2.835 1.00 90.62 80 VAL A O 1
ATOM 645 N N . LYS A 1 81 ? -9.640 -1.386 1.692 1.00 90.12 81 LYS A N 1
ATOM 646 C CA . LYS A 1 81 ? -8.846 -0.955 0.541 1.00 90.12 81 LYS A CA 1
ATOM 647 C C . LYS A 1 81 ? -8.420 0.488 0.778 1.00 90.12 81 LYS A C 1
ATOM 649 O O . LYS A 1 81 ? -9.234 1.386 0.611 1.00 90.12 81 LYS A O 1
ATOM 654 N N . LEU A 1 82 ? -7.174 0.722 1.167 1.00 89.56 82 LEU A N 1
ATOM 655 C CA . LEU A 1 82 ? -6.671 2.057 1.481 1.00 89.56 82 LEU A CA 1
ATOM 656 C C . LEU A 1 82 ? -5.922 2.658 0.289 1.00 89.56 82 LEU A C 1
ATOM 658 O O . LEU A 1 82 ? -4.948 2.076 -0.179 1.00 89.56 82 LEU A O 1
ATOM 662 N N . GLN A 1 83 ? -6.331 3.829 -0.197 1.00 87.38 83 GLN A N 1
ATOM 663 C CA . GLN A 1 83 ? -5.603 4.521 -1.261 1.00 87.38 83 GLN A CA 1
ATOM 664 C C . GLN A 1 83 ? -4.447 5.341 -0.669 1.00 87.38 83 GLN A C 1
ATOM 666 O O . GLN A 1 83 ? -4.678 6.314 0.047 1.00 87.38 83 GLN A O 1
ATOM 671 N N . TYR A 1 84 ? -3.203 4.985 -1.000 1.00 82.31 84 TYR A N 1
ATOM 672 C CA . TYR A 1 84 ? -2.009 5.703 -0.522 1.00 82.31 84 TYR A CA 1
ATOM 673 C C . TYR A 1 84 ? -1.464 6.707 -1.546 1.00 82.31 84 TYR A C 1
ATOM 675 O O . TYR A 1 84 ? -0.740 7.641 -1.201 1.00 82.31 84 TYR A O 1
ATOM 683 N N . GLY A 1 85 ? -1.791 6.511 -2.822 1.00 78.69 85 GLY A N 1
ATOM 684 C CA . GLY A 1 85 ? -1.262 7.304 -3.922 1.00 78.69 85 GLY A CA 1
ATOM 685 C C . GLY A 1 85 ? -2.249 8.307 -4.513 1.00 78.69 85 GLY A C 1
ATOM 686 O O . GLY A 1 85 ? -3.347 8.529 -3.999 1.00 78.69 85 GLY A O 1
ATOM 687 N N . ARG A 1 86 ? -1.839 8.952 -5.610 1.00 80.19 86 ARG A N 1
ATOM 688 C CA . ARG A 1 86 ? -2.711 9.841 -6.402 1.00 80.19 86 ARG A CA 1
ATOM 689 C C . ARG A 1 86 ? -3.492 9.066 -7.467 1.00 80.19 86 ARG A C 1
ATOM 691 O O . ARG A 1 86 ? -4.542 9.523 -7.901 1.00 80.19 86 ARG A O 1
ATOM 698 N N . TRP A 1 87 ? -2.987 7.907 -7.877 1.00 78.75 87 TRP A N 1
ATOM 699 C CA . TRP A 1 87 ? -3.572 7.104 -8.946 1.00 78.75 87 TRP A CA 1
ATOM 700 C C . TRP A 1 87 ? -4.540 6.046 -8.401 1.00 78.75 87 TRP A C 1
ATOM 702 O O . TRP A 1 87 ? -4.399 5.579 -7.268 1.00 78.75 87 TRP A O 1
ATOM 712 N N . PHE A 1 88 ? -5.528 5.647 -9.207 1.00 70.75 88 PHE A N 1
ATOM 713 C CA . PHE A 1 88 ? -6.592 4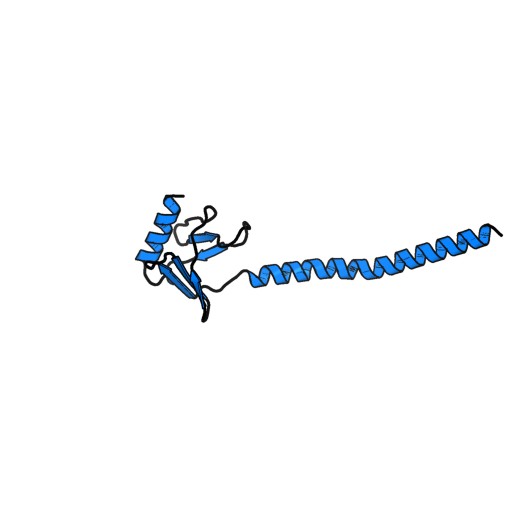.722 -8.784 1.00 70.75 88 PHE A CA 1
ATOM 714 C C . PHE A 1 88 ? -6.098 3.293 -8.498 1.00 70.75 88 PHE A C 1
ATOM 716 O O . PHE A 1 88 ? -6.750 2.543 -7.774 1.00 70.75 88 PHE A O 1
ATOM 723 N N . TRP A 1 89 ? -4.938 2.914 -9.041 1.00 76.44 89 TRP A N 1
ATOM 724 C CA . TRP A 1 89 ? -4.302 1.610 -8.823 1.00 76.44 89 TRP A CA 1
ATOM 725 C C . TRP A 1 89 ? -3.358 1.574 -7.611 1.00 76.44 89 TRP A C 1
ATOM 727 O O . TRP A 1 89 ? -2.844 0.516 -7.266 1.00 76.44 89 TRP A O 1
ATOM 737 N N . GLN A 1 90 ? -3.118 2.709 -6.948 1.00 82.25 90 GLN A N 1
ATOM 738 C CA . GLN A 1 90 ? -2.211 2.801 -5.800 1.00 82.25 90 GLN A CA 1
ATOM 739 C C . GLN A 1 90 ? -2.975 2.597 -4.493 1.00 82.25 90 GLN A C 1
ATOM 741 O O . GLN A 1 90 ? -3.283 3.556 -3.775 1.00 82.25 90 GLN A O 1
ATOM 746 N N . TYR A 1 91 ? -3.300 1.337 -4.207 1.00 85.50 91 TYR A N 1
ATOM 747 C CA . TYR A 1 91 ? -4.020 0.940 -3.004 1.00 85.50 91 TYR A CA 1
ATOM 748 C C . TYR A 1 91 ? -3.329 -0.193 -2.247 1.00 85.50 91 TYR A C 1
ATOM 750 O O . TYR A 1 91 ? -2.679 -1.056 -2.833 1.00 85.50 91 TYR A O 1
ATOM 758 N N . TRP A 1 92 ? -3.528 -0.202 -0.935 1.00 86.38 92 TRP A N 1
ATOM 759 C CA . TRP A 1 92 ? -3.198 -1.308 -0.052 1.00 86.38 92 TRP A CA 1
ATOM 760 C C . TRP A 1 92 ? -4.467 -2.065 0.312 1.00 86.38 92 TRP A C 1
ATOM 762 O O . TRP A 1 92 ? -5.506 -1.460 0.573 1.00 86.38 92 TRP A O 1
ATOM 772 N N . LEU A 1 93 ? -4.385 -3.390 0.301 1.00 88.50 93 LEU A N 1
ATOM 773 C CA . LEU A 1 93 ? -5.430 -4.253 0.834 1.00 88.50 93 LEU A CA 1
ATOM 774 C C . LEU A 1 93 ? -5.027 -4.600 2.259 1.00 88.50 93 LEU A C 1
ATOM 776 O O . LEU A 1 93 ? -4.011 -5.259 2.460 1.00 88.50 93 LEU A O 1
ATOM 780 N N . LEU A 1 94 ? -5.785 -4.080 3.218 1.00 88.88 94 LEU A N 1
ATOM 781 C CA . LEU A 1 94 ? -5.504 -4.208 4.637 1.00 88.88 94 LEU A CA 1
ATOM 782 C C . LEU A 1 94 ? -6.501 -5.167 5.272 1.00 88.88 94 LEU A C 1
ATOM 784 O O . LEU A 1 94 ? -7.713 -4.934 5.214 1.00 88.88 94 LEU A O 1
ATOM 788 N N . TYR A 1 95 ? -5.985 -6.214 5.897 1.00 90.25 95 TYR A N 1
ATOM 789 C CA . TYR A 1 95 ? -6.767 -7.204 6.625 1.00 90.25 95 TYR A CA 1
ATOM 790 C C . TYR A 1 95 ? -6.623 -7.007 8.138 1.00 90.25 95 TYR A C 1
ATOM 792 O O . TYR A 1 95 ? -5.605 -6.472 8.579 1.00 90.25 95 TYR A O 1
ATOM 800 N N . PRO A 1 96 ? -7.595 -7.456 8.955 1.00 88.81 96 PRO A N 1
ATOM 801 C CA . PRO A 1 96 ? -7.568 -7.286 10.408 1.00 88.81 96 PRO A CA 1
ATOM 802 C C . PRO A 1 96 ? -6.283 -7.790 11.073 1.00 88.81 96 PRO A C 1
ATOM 804 O O . PRO A 1 96 ? -5.843 -7.205 12.054 1.00 88.81 96 PRO A O 1
ATOM 807 N N . GLN A 1 97 ? -5.660 -8.842 10.530 1.00 89.81 97 GLN A N 1
ATOM 808 C CA . GLN A 1 97 ? -4.444 -9.444 11.088 1.00 89.81 97 GLN A CA 1
ATOM 809 C C . GLN A 1 97 ? -3.209 -8.538 10.979 1.00 89.81 97 GLN A C 1
ATOM 811 O O . GLN A 1 97 ? -2.224 -8.776 11.666 1.00 89.81 97 GLN A O 1
ATOM 816 N N . GLN A 1 98 ? -3.246 -7.522 10.114 1.00 87.75 98 GLN A N 1
ATOM 817 C CA . GLN A 1 98 ? -2.142 -6.574 9.927 1.00 87.75 98 GLN A CA 1
ATOM 818 C C . GLN A 1 98 ? -2.212 -5.393 10.905 1.00 87.75 98 GLN A C 1
ATOM 820 O O . GLN A 1 98 ? -1.340 -4.529 10.892 1.00 87.75 98 GLN A O 1
ATOM 825 N N . PHE A 1 99 ? -3.256 -5.319 11.730 1.00 89.31 99 PHE A N 1
ATOM 826 C CA . PHE A 1 99 ? -3.413 -4.279 12.740 1.00 89.31 99 PHE A CA 1
ATOM 827 C C . PHE A 1 99 ? -2.890 -4.774 14.084 1.00 89.31 99 PHE A C 1
ATOM 829 O O . PHE A 1 99 ? -3.022 -5.953 14.410 1.00 89.31 99 PHE A O 1
ATOM 836 N N . GLN A 1 100 ? -2.330 -3.865 14.884 1.00 87.81 100 GLN A N 1
ATOM 837 C CA . GLN A 1 100 ? -1.897 -4.196 16.246 1.00 87.81 100 GLN A CA 1
ATOM 838 C C . GLN A 1 100 ? -3.067 -4.612 17.143 1.00 87.81 100 GLN A C 1
ATOM 840 O O . GLN A 1 100 ? -2.908 -5.463 18.018 1.00 87.81 100 GLN A O 1
ATOM 845 N N . SER A 1 101 ? -4.248 -4.036 16.913 1.00 88.31 101 SER A N 1
ATOM 846 C CA . SER A 1 101 ? -5.465 -4.366 17.641 1.00 88.31 101 SER A CA 1
ATOM 847 C C . SER A 1 101 ? -6.689 -4.423 16.722 1.00 88.31 101 SER A C 1
ATOM 849 O O . SER A 1 101 ? -6.763 -3.774 15.674 1.00 88.31 101 SER A O 1
ATOM 851 N N . ALA A 1 102 ? -7.709 -5.174 17.142 1.00 88.38 102 ALA A N 1
ATOM 852 C CA . ALA A 1 102 ? -9.009 -5.158 16.471 1.00 88.38 102 ALA A CA 1
ATOM 853 C C . ALA A 1 102 ? -9.683 -3.773 16.552 1.00 88.38 102 ALA A C 1
ATOM 855 O O . ALA A 1 102 ? -10.473 -3.409 15.677 1.00 88.38 102 ALA A O 1
ATOM 856 N N . GLU A 1 103 ? -9.363 -2.993 17.586 1.00 90.50 103 GLU A N 1
ATOM 857 C CA . GLU A 1 103 ? -9.874 -1.640 17.796 1.00 90.50 103 GLU A CA 1
ATOM 858 C C . GLU A 1 103 ? -9.350 -0.676 16.731 1.00 90.50 103 GLU A C 1
ATOM 860 O O . GLU A 1 103 ? -10.158 0.047 16.141 1.00 90.50 103 GLU A O 1
ATOM 865 N N . ASP A 1 104 ? -8.057 -0.750 16.394 1.00 90.12 104 ASP A N 1
ATOM 866 C CA . ASP A 1 104 ? -7.442 0.034 15.315 1.00 90.12 104 ASP A CA 1
ATOM 867 C C . ASP A 1 104 ? -8.127 -0.241 13.976 1.00 90.12 104 ASP A C 1
ATOM 869 O O . ASP A 1 104 ? -8.477 0.681 13.236 1.00 90.12 104 ASP A O 1
ATOM 873 N N . PHE A 1 105 ? -8.402 -1.514 13.676 1.00 90.06 105 PHE A N 1
ATOM 874 C CA . PHE A 1 105 ? -9.114 -1.882 12.455 1.00 90.06 105 PHE A CA 1
ATOM 875 C C . PHE A 1 105 ? -10.519 -1.264 12.412 1.00 90.06 105 PHE A C 1
ATOM 877 O O . PHE A 1 105 ? -10.930 -0.684 11.402 1.00 90.06 105 PHE A O 1
ATOM 884 N N . GLN A 1 106 ? -11.270 -1.343 13.513 1.00 89.88 106 GLN A N 1
ATOM 885 C CA . GLN A 1 106 ? -12.605 -0.743 13.587 1.00 89.88 106 GLN A CA 1
ATOM 886 C C . GLN A 1 106 ? -12.555 0.786 13.564 1.00 89.88 106 GLN A C 1
ATOM 888 O O . GLN A 1 106 ? -13.462 1.420 13.024 1.00 89.88 106 GLN A O 1
ATOM 893 N N . GLN A 1 107 ? -11.529 1.402 14.146 1.00 89.50 107 GLN A N 1
ATOM 894 C CA . GLN A 1 107 ? -11.333 2.845 14.105 1.00 89.50 107 GLN A CA 1
ATOM 895 C C . GLN A 1 107 ? -11.023 3.312 12.682 1.00 89.50 107 GLN A C 1
ATOM 897 O O . GLN A 1 107 ? -11.659 4.256 12.218 1.00 89.50 107 GLN A O 1
ATOM 902 N N . LEU A 1 108 ? -10.170 2.599 11.939 1.00 89.00 108 LEU A N 1
ATOM 903 C CA . LEU A 1 108 ? -9.895 2.911 10.535 1.00 89.00 108 LEU A CA 1
ATOM 904 C C . LEU A 1 108 ? -11.175 2.827 9.701 1.00 89.00 108 LEU A C 1
ATOM 906 O O . LEU A 1 108 ? -11.491 3.741 8.942 1.00 89.00 108 LEU A O 1
ATOM 910 N N . ARG A 1 109 ? -11.960 1.758 9.879 1.00 89.50 109 ARG A N 1
ATOM 911 C CA . ARG A 1 109 ? -13.253 1.598 9.194 1.00 89.50 109 ARG A CA 1
ATOM 912 C C . ARG A 1 109 ? -14.239 2.713 9.524 1.00 89.50 109 ARG A C 1
ATOM 914 O O . ARG A 1 109 ? -15.003 3.100 8.644 1.00 89.50 109 ARG A O 1
ATOM 921 N N . ARG A 1 110 ? -14.236 3.207 10.765 1.00 88.06 110 ARG A N 1
ATOM 922 C CA . ARG A 1 110 ? -15.058 4.346 11.199 1.00 88.06 110 ARG A CA 1
ATOM 923 C C . ARG A 1 110 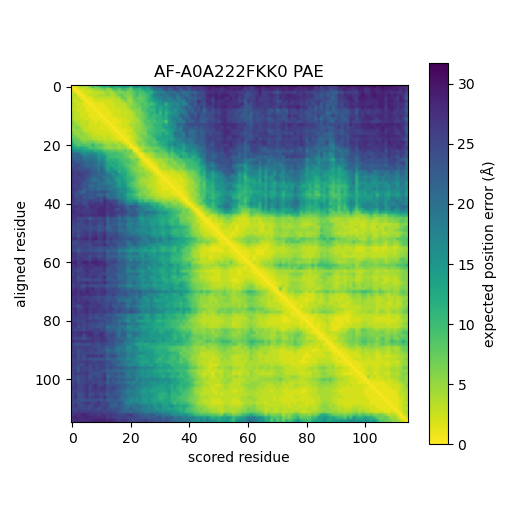? -14.583 5.657 10.577 1.00 88.06 110 ARG A C 1
ATOM 925 O O . ARG A 1 110 ? -15.417 6.416 10.102 1.00 88.06 110 ARG A O 1
ATOM 932 N N . CYS A 1 111 ? -13.274 5.898 10.501 1.00 85.94 111 CYS A N 1
ATOM 933 C CA . CYS A 1 111 ? -12.722 7.079 9.829 1.00 85.94 111 CYS A CA 1
ATOM 934 C C . CYS A 1 111 ? -13.134 7.152 8.353 1.00 85.94 111 CYS A C 1
ATOM 936 O O . CYS A 1 111 ? -13.403 8.237 7.849 1.00 85.94 111 CYS A O 1
ATOM 938 N N . LEU A 1 112 ? -13.248 6.003 7.684 1.00 85.12 112 LEU A N 1
ATOM 939 C CA . LEU A 1 112 ? -13.725 5.916 6.301 1.00 85.12 112 LEU A CA 1
ATOM 940 C C . LEU A 1 112 ? -15.241 6.122 6.138 1.00 85.12 112 LEU A C 1
ATOM 942 O O . LEU A 1 112 ? -15.712 6.183 5.012 1.00 85.12 112 LEU A O 1
ATOM 946 N N . TYR A 1 113 ? -16.013 6.186 7.227 1.00 72.88 113 TYR A N 1
ATOM 947 C CA . TYR A 1 113 ? -17.458 6.452 7.182 1.00 72.88 113 TYR A CA 1
ATOM 948 C C . TYR A 1 113 ? -17.776 7.951 7.100 1.00 72.88 113 TYR A C 1
ATOM 950 O O . TYR A 1 113 ? -18.867 8.330 6.691 1.00 72.88 113 TYR A O 1
ATOM 958 N N . LEU A 1 114 ? -16.842 8.794 7.547 1.00 61.12 114 LEU A N 1
ATOM 959 C CA . LEU A 1 114 ? -17.010 10.247 7.644 1.00 61.12 114 LEU A CA 1
ATOM 960 C C . LEU A 1 114 ? -16.496 11.001 6.402 1.00 61.12 114 LEU A C 1
ATOM 962 O O . LEU A 1 114 ? -16.549 12.229 6.387 1.00 61.12 114 LEU A O 1
ATOM 966 N N . GLN A 1 115 ? -15.967 10.280 5.408 1.00 56.69 115 GLN A N 1
ATOM 967 C CA . GLN A 1 115 ? -15.510 10.804 4.114 1.00 56.69 115 GLN A CA 1
ATOM 968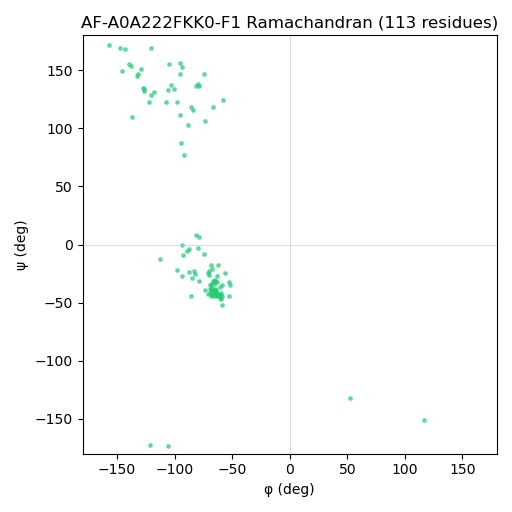 C C . GLN A 1 115 ? -16.579 10.579 3.049 1.00 56.69 115 GLN A C 1
ATOM 970 O O . GLN A 1 115 ? -16.733 11.487 2.205 1.00 56.69 115 GLN A O 1
#

Solvent-accessible surface area (backbone atoms only — not comparable to full-atom values): 6785 Å² total; per-residue (Å²): 116,72,72,60,55,54,52,52,51,52,51,52,50,52,52,51,52,54,56,49,56,68,47,50,60,55,56,63,53,46,51,58,51,52,52,49,56,59,56,68,71,63,72,75,65,68,66,40,33,48,69,55,100,91,41,40,36,38,29,40,82,99,43,78,44,76,55,71,94,37,85,82,36,44,82,52,98,76,38,36,40,40,28,81,55,94,52,95,83,36,58,45,84,43,45,63,85,34,29,82,38,72,63,47,44,52,49,53,55,50,60,62,70,81,106

Radius of gyration: 26.51 Å; Cα contacts (8 Å, |Δi|>4): 118; chains: 1; bounding box: 40×24×84 Å

Foldseek 3Di:
DVVVVVVVVVVVVVVVVVVVVVCVVVVVVVVVVVVVVVVVVQDQPWQAWAADPVGTWTDRPPDIDDADADLLWDDDPFWIWGAGDPDNPRTDTGGCVRYPDVVRVVVVVVSNVVD

Mean predicted aligned error: 12.54 Å

Secondary structure (DSSP, 8-state):
-HHHHHHHHHHHHHHHHHHHHHHHHHHHHHHHHHHHHHHHTT-----EEEEETTEEEEEETTEEEEE---TT-EE-SS-EEEE-SSSTT-EEEE-GGGBS-HHHHHHHHHHTT--

pLDDT: mean 78.87, std 10.93, range [54.28, 92.12]

Sequence (115 aa):
MLRHWLACLLLLFSAVLVAWWKQAPVLLLALPVVLALCFTRGQLNIESLGCDQRGWWCQYGDKTRSFQPRAGSVRRPDMVKLQYGRWFWQYWLLYPQQFQSAEDFQQLRRCLYLQ